Protein AF-A0A4P7CSI9-F1 (afdb_monomer_lite)

Secondary structure (DSSP, 8-state):
-------PPPPPHHHHHHHHHH---HHHHHHHHHHHHHHHHHHHHHHHHHHHGGGTTSSSS-HHHHHHHHHHHHT-GGGTSPPPTTTTTTT-TT--TTTHHHHHHTT----------------

pLDDT: mean 71.27, std 20.23, range [33.0, 93.94]

Radius of gyration: 19.45 Å; chains: 1; bounding box: 66×50×40 Å

Sequence (123 aa):
MGRNHRHSPPLTAAELAEIYDRHPLPVVVRLLWEIHRLRSTILRANQIRLTIGTRVGRANTPAGMWERFEQELDAEPCLTDPLTPRQKGLLHPGEPQGRLKRRARNGDAGVTAYEDDSADDRA

Structure (mmCIF, N/CA/C/O backbone):
data_AF-A0A4P7CSI9-F1
#
_entry.id   AF-A0A4P7CSI9-F1
#
loop_
_atom_site.group_PDB
_atom_site.id
_atom_site.type_symbol
_atom_site.label_atom_id
_atom_site.label_alt_id
_atom_site.label_comp_id
_atom_site.label_asym_id
_atom_site.label_entity_id
_atom_site.label_seq_id
_atom_site.pdbx_PDB_ins_code
_atom_site.Cartn_x
_atom_site.Cartn_y
_atom_site.Cartn_z
_atom_site.occupancy
_atom_site.B_iso_or_equiv
_atom_site.auth_seq_id
_atom_site.auth_comp_id
_atom_site.auth_asym_id
_atom_site.auth_atom_id
_atom_site.pdbx_PDB_model_num
ATOM 1 N N . MET A 1 1 ? 11.943 -28.491 14.303 1.00 33.00 1 MET A N 1
ATOM 2 C CA . MET A 1 1 ? 10.936 -28.347 13.230 1.00 33.00 1 MET A CA 1
ATOM 3 C C . MET A 1 1 ? 10.674 -26.864 13.010 1.00 33.00 1 MET A C 1
ATOM 5 O O . MET A 1 1 ? 10.109 -26.223 13.887 1.00 33.00 1 MET A O 1
ATOM 9 N N . GLY A 1 2 ? 11.198 -26.293 11.922 1.00 35.91 2 GLY A N 1
ATOM 10 C CA . GLY A 1 2 ? 11.077 -24.863 11.629 1.00 35.91 2 GLY A CA 1
ATOM 11 C C . GLY A 1 2 ? 9.658 -24.525 11.184 1.00 35.91 2 GLY A C 1
ATOM 12 O O . GLY A 1 2 ? 9.160 -25.111 10.227 1.00 35.91 2 GLY A O 1
ATOM 13 N N . ARG A 1 3 ? 8.992 -23.613 11.896 1.00 42.25 3 ARG A N 1
ATOM 14 C CA . ARG A 1 3 ? 7.683 -23.090 11.497 1.00 42.25 3 ARG A CA 1
ATOM 15 C C . ARG A 1 3 ? 7.842 -22.369 10.157 1.00 42.25 3 ARG A C 1
ATOM 17 O O . ARG A 1 3 ? 8.453 -21.305 10.095 1.00 42.25 3 ARG A O 1
ATOM 24 N N . ASN A 1 4 ? 7.309 -22.960 9.092 1.00 44.00 4 ASN A N 1
ATOM 25 C CA . ASN A 1 4 ? 7.115 -22.290 7.813 1.00 44.00 4 ASN A CA 1
ATOM 26 C C . ASN A 1 4 ? 6.085 -21.167 8.020 1.00 44.00 4 ASN A C 1
ATOM 28 O O . ASN A 1 4 ? 4.894 -21.386 7.847 1.00 44.00 4 ASN A O 1
ATOM 32 N N . HIS A 1 5 ? 6.530 -19.962 8.385 1.00 47.09 5 HIS A N 1
ATOM 33 C CA . HIS A 1 5 ? 5.716 -18.732 8.393 1.00 47.09 5 HIS A CA 1
ATOM 34 C C . HIS A 1 5 ? 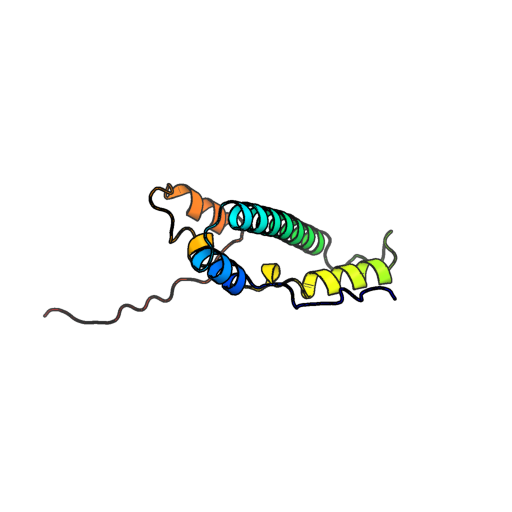5.399 -18.235 6.963 1.00 47.09 5 HIS A C 1
ATOM 36 O O . HIS A 1 5 ? 5.309 -17.037 6.711 1.00 47.09 5 HIS A O 1
ATOM 42 N N . ARG A 1 6 ? 5.272 -19.166 6.013 1.00 50.97 6 ARG A N 1
ATOM 43 C CA . ARG A 1 6 ? 4.845 -18.933 4.637 1.00 50.97 6 ARG A CA 1
ATOM 44 C C . ARG A 1 6 ? 3.363 -19.298 4.550 1.00 50.97 6 ARG A C 1
ATOM 46 O O . ARG A 1 6 ? 3.051 -20.461 4.753 1.00 50.97 6 ARG A O 1
ATOM 53 N N . HIS A 1 7 ? 2.392 -18.456 4.246 1.00 61.91 7 HIS A N 1
ATOM 54 C CA . HIS A 1 7 ? 2.293 -17.017 4.052 1.00 61.91 7 HIS A CA 1
ATOM 55 C C . HIS A 1 7 ? 0.782 -16.770 4.180 1.00 61.91 7 HIS A C 1
ATOM 57 O O . HIS A 1 7 ? 0.038 -17.223 3.311 1.00 61.91 7 HIS A O 1
ATOM 63 N N . SER A 1 8 ? 0.289 -16.126 5.243 1.00 69.12 8 SER A N 1
ATOM 64 C CA . SER A 1 8 ? -1.035 -15.506 5.097 1.00 69.12 8 SER A CA 1
ATOM 65 C C . SER A 1 8 ? -0.908 -14.461 3.988 1.00 69.12 8 SER A C 1
ATOM 67 O O . SER A 1 8 ? 0.140 -13.802 3.935 1.00 69.12 8 SER A O 1
ATOM 69 N N . PRO A 1 9 ? -1.898 -14.327 3.088 1.00 78.38 9 PRO A N 1
ATOM 70 C CA . PRO A 1 9 ? -1.845 -13.283 2.080 1.00 78.38 9 PRO A CA 1
ATOM 71 C C . PRO A 1 9 ? -1.649 -11.925 2.771 1.00 78.38 9 PRO A C 1
ATOM 73 O O . PRO A 1 9 ? -2.128 -11.736 3.899 1.00 78.38 9 PRO A O 1
ATOM 76 N N . PRO A 1 10 ? -0.900 -11.001 2.150 1.00 85.50 10 PRO A N 1
ATOM 77 C CA . PRO A 1 10 ? -0.768 -9.656 2.682 1.00 85.50 10 PRO A CA 1
ATOM 78 C C . PRO A 1 10 ? -2.162 -9.054 2.856 1.00 85.50 10 PRO A C 1
ATOM 80 O O . PRO A 1 10 ? -3.008 -9.159 1.972 1.00 85.50 10 PRO A O 1
ATOM 83 N N . LEU A 1 11 ? -2.400 -8.445 4.017 1.00 90.62 11 LEU A N 1
ATOM 84 C CA . LEU A 1 11 ? -3.683 -7.814 4.299 1.00 90.62 11 LEU A CA 1
ATOM 85 C C . LEU A 1 11 ? -3.904 -6.669 3.317 1.00 90.62 11 LEU A C 1
ATOM 87 O O . LEU A 1 11 ? -2.986 -5.880 3.075 1.00 90.62 11 LEU A O 1
ATOM 91 N N . THR A 1 12 ? -5.122 -6.555 2.812 1.00 91.31 12 THR A N 1
ATOM 92 C CA . THR A 1 12 ? -5.594 -5.453 1.975 1.00 91.31 12 THR A CA 1
ATOM 93 C C . THR A 1 12 ? -5.851 -4.197 2.807 1.00 91.31 12 THR A C 1
ATOM 95 O O . THR A 1 12 ? -5.845 -4.201 4.041 1.00 91.31 12 THR A O 1
ATOM 98 N N . ALA A 1 13 ? -6.032 -3.049 2.162 1.00 88.62 13 ALA A N 1
ATOM 99 C CA . ALA A 1 13 ? -6.411 -1.814 2.840 1.00 88.62 13 ALA A CA 1
ATOM 100 C C . ALA A 1 13 ? -7.778 -1.930 3.544 1.00 88.62 13 ALA A C 1
ATOM 102 O O . ALA A 1 13 ? -7.928 -1.407 4.650 1.00 88.62 13 ALA A O 1
ATOM 103 N N . ALA A 1 14 ? -8.729 -2.654 2.945 1.00 88.56 14 ALA A N 1
ATOM 104 C CA . ALA A 1 14 ? -10.049 -2.904 3.520 1.00 88.56 14 ALA A CA 1
ATOM 105 C C . ALA A 1 14 ? -9.968 -3.759 4.794 1.00 88.56 14 ALA A C 1
ATOM 107 O O . ALA A 1 14 ? -10.515 -3.371 5.823 1.00 88.56 14 ALA A O 1
ATOM 108 N N . GLU A 1 15 ? -9.209 -4.857 4.766 1.00 92.75 15 GLU A N 1
ATOM 109 C CA . GLU A 1 15 ? -9.039 -5.732 5.934 1.00 92.75 15 GLU A CA 1
ATOM 110 C C . GLU A 1 15 ? -8.356 -5.008 7.102 1.00 92.75 15 GLU A C 1
ATOM 112 O O . GLU A 1 15 ? -8.750 -5.168 8.256 1.00 92.75 15 GLU A O 1
ATOM 117 N N . LEU A 1 16 ? -7.362 -4.152 6.831 1.00 91.75 16 LEU A N 1
ATOM 118 C CA . LEU A 1 16 ? -6.743 -3.338 7.883 1.00 91.75 16 LEU A CA 1
ATOM 119 C C . LEU A 1 16 ? -7.718 -2.329 8.504 1.00 91.75 16 LEU A C 1
ATOM 121 O O . LEU A 1 16 ? -7.646 -2.082 9.710 1.00 91.75 16 LEU A O 1
ATOM 125 N N . ALA A 1 17 ? -8.609 -1.736 7.703 1.00 88.62 17 ALA A N 1
ATOM 126 C CA . ALA A 1 17 ? -9.646 -0.843 8.217 1.00 88.62 17 ALA A CA 1
ATOM 127 C C . ALA A 1 17 ? -10.646 -1.609 9.090 1.00 88.62 17 ALA A C 1
ATOM 129 O O . ALA A 1 17 ? -10.946 -1.173 10.197 1.00 88.62 17 ALA A O 1
ATOM 130 N N . GLU A 1 18 ? -11.062 -2.794 8.650 1.00 92.19 18 GLU A N 1
ATOM 131 C CA . GLU A 1 18 ? -11.957 -3.658 9.414 1.00 92.19 18 GLU A CA 1
ATOM 132 C C . GLU A 1 18 ? -11.343 -4.084 10.760 1.00 92.19 18 GLU A C 1
ATOM 134 O O . GLU A 1 18 ? -12.022 -4.079 11.788 1.00 92.19 18 GLU A O 1
ATOM 139 N N . ILE A 1 19 ? -10.043 -4.403 10.789 1.00 92.06 19 ILE A N 1
ATOM 140 C CA . ILE A 1 19 ? -9.316 -4.716 12.030 1.00 92.06 19 ILE A CA 1
ATOM 141 C C . ILE A 1 19 ? -9.346 -3.528 12.996 1.00 92.06 19 ILE A C 1
ATOM 143 O O . ILE A 1 19 ? -9.570 -3.719 14.193 1.00 92.06 19 ILE A O 1
ATOM 147 N N . TYR A 1 20 ? -9.126 -2.310 12.494 1.00 87.56 20 TYR A N 1
ATOM 148 C CA . TYR A 1 20 ? -9.206 -1.102 13.314 1.00 87.56 20 TYR A CA 1
ATOM 149 C C . TYR A 1 20 ? -10.613 -0.899 13.881 1.00 87.56 20 TYR A C 1
ATOM 151 O O . TYR A 1 20 ? -10.753 -0.676 15.084 1.00 87.56 20 TYR A O 1
ATOM 159 N N . ASP A 1 21 ? -11.637 -0.993 13.031 1.00 88.62 21 ASP A N 1
ATOM 160 C CA . ASP A 1 21 ? -13.024 -0.728 13.416 1.00 88.62 21 ASP A CA 1
ATOM 161 C C . ASP A 1 21 ? -13.523 -1.759 14.448 1.00 88.62 21 ASP A C 1
ATOM 163 O O . ASP A 1 21 ? -14.226 -1.399 15.393 1.00 88.62 21 ASP A O 1
ATOM 167 N N . ARG A 1 22 ? -13.094 -3.026 14.339 1.00 92.81 22 ARG A N 1
ATOM 168 C CA . ARG A 1 22 ? -13.398 -4.075 15.330 1.00 92.81 22 ARG A CA 1
ATOM 169 C C . ARG A 1 22 ? -12.591 -3.950 16.623 1.00 92.81 22 ARG A C 1
ATOM 171 O O . ARG A 1 22 ? -13.090 -4.306 17.692 1.00 92.81 22 ARG A O 1
ATOM 178 N N . HIS A 1 23 ? -11.346 -3.480 16.549 1.00 91.69 23 HIS A N 1
ATOM 179 C CA . HIS A 1 23 ? -10.416 -3.477 17.680 1.00 91.69 23 HIS A CA 1
ATOM 180 C C . HIS A 1 23 ? -9.599 -2.176 17.770 1.00 91.69 23 HIS A C 1
ATOM 182 O O . HIS A 1 23 ? -8.386 -2.191 17.534 1.00 91.69 23 HIS A O 1
ATOM 188 N N . PRO A 1 24 ? -10.196 -1.056 18.223 1.00 88.75 24 PRO A N 1
ATOM 189 C CA . PRO A 1 24 ? -9.517 0.239 18.337 1.00 88.75 24 PRO A CA 1
ATOM 190 C C . PRO A 1 24 ? -8.586 0.324 19.566 1.00 88.75 24 PRO A C 1
ATOM 192 O O . PRO A 1 24 ? -8.475 1.355 20.229 1.00 88.75 24 PRO A O 1
ATOM 195 N N . LEU A 1 25 ? -7.911 -0.775 19.914 1.00 93.94 25 LEU A N 1
ATOM 196 C CA . LEU A 1 25 ? -6.999 -0.838 21.052 1.00 93.94 25 LEU A CA 1
ATOM 197 C C . LEU A 1 25 ? -5.691 -0.093 20.734 1.00 93.94 25 LEU A C 1
ATOM 199 O O . LEU A 1 25 ? -5.160 -0.246 19.631 1.00 93.94 25 LEU A O 1
ATOM 203 N N . PRO A 1 26 ? -5.067 0.613 21.698 1.00 91.94 26 PRO A N 1
ATOM 204 C CA . PRO A 1 26 ? -3.829 1.365 21.456 1.00 91.94 26 PRO A CA 1
ATOM 205 C C . PRO A 1 26 ? -2.672 0.536 20.875 1.00 91.94 26 PRO A C 1
ATOM 207 O O . PRO A 1 26 ? -1.806 1.057 20.174 1.00 91.94 26 PRO A O 1
ATOM 210 N N . VAL A 1 27 ? -2.618 -0.764 21.176 1.00 93.62 27 VAL A N 1
ATOM 211 C CA . VAL A 1 27 ? -1.626 -1.680 20.592 1.00 93.62 27 VAL A CA 1
ATOM 212 C C . VAL A 1 27 ? -1.901 -1.960 19.113 1.00 93.62 27 VAL A C 1
ATOM 214 O O . VAL A 1 27 ? -0.973 -1.910 18.311 1.00 93.62 27 VAL A O 1
ATOM 217 N N . VAL A 1 28 ? -3.166 -2.168 18.737 1.00 91.94 28 VAL A N 1
ATOM 218 C CA . VAL A 1 28 ? -3.580 -2.402 17.347 1.00 91.94 28 VAL A CA 1
ATOM 219 C C . VAL A 1 28 ? -3.309 -1.157 16.513 1.00 91.94 28 VAL A C 1
ATOM 221 O O . VAL A 1 28 ? -2.707 -1.257 15.452 1.00 91.94 28 VAL A O 1
ATOM 224 N N . VAL A 1 29 ? -3.638 0.029 17.031 1.00 88.19 29 VAL A N 1
ATOM 225 C CA . VAL A 1 29 ? -3.355 1.301 16.347 1.00 88.19 29 VAL A CA 1
ATOM 226 C C . VAL A 1 29 ? -1.861 1.472 16.057 1.00 88.19 29 VAL A C 1
ATOM 228 O O . VAL A 1 29 ? -1.493 1.844 14.944 1.00 88.19 29 VAL A O 1
ATOM 231 N N . ARG A 1 30 ? -0.985 1.156 17.022 1.00 89.56 30 ARG A N 1
ATOM 232 C CA . ARG A 1 30 ? 0.474 1.209 16.821 1.00 89.56 30 ARG A CA 1
ATOM 233 C C . ARG A 1 30 ? 0.953 0.221 15.756 1.00 89.56 30 ARG A C 1
ATOM 235 O O . ARG A 1 30 ? 1.776 0.587 14.925 1.00 89.56 30 ARG A O 1
ATOM 242 N N . LEU A 1 31 ? 0.419 -1.000 15.747 1.00 93.62 31 LEU A N 1
ATOM 243 C CA . LEU A 1 31 ? 0.759 -2.002 14.731 1.00 93.62 31 LEU A CA 1
ATOM 244 C C . LEU A 1 31 ? 0.286 -1.585 13.334 1.00 93.62 31 LEU A C 1
ATOM 246 O O . LEU A 1 31 ? 1.060 -1.644 12.382 1.00 93.62 31 LEU A O 1
ATOM 250 N N . LEU A 1 32 ? -0.952 -1.105 13.209 1.00 90.44 32 LEU A N 1
ATOM 251 C CA . LEU A 1 32 ? -1.493 -0.599 11.946 1.00 90.44 32 LEU A CA 1
ATOM 252 C C . LEU A 1 32 ? -0.699 0.606 11.426 1.00 90.44 32 LEU A C 1
ATOM 254 O O . LEU A 1 32 ? -0.527 0.757 10.216 1.00 90.44 32 LEU A O 1
ATOM 258 N N . TRP A 1 33 ? -0.165 1.434 12.326 1.00 89.31 33 TRP A N 1
ATOM 259 C CA . TRP A 1 33 ? 0.732 2.523 11.956 1.00 89.31 33 TRP A CA 1
ATOM 260 C C . TRP A 1 33 ? 2.062 2.023 11.377 1.00 89.31 33 TRP A C 1
ATOM 262 O O . TRP A 1 33 ? 2.481 2.510 10.326 1.00 89.31 33 TRP A O 1
ATOM 272 N N . GLU A 1 34 ? 2.704 1.028 11.996 1.00 92.38 34 GLU A N 1
ATOM 273 C CA . GLU A 1 34 ? 3.919 0.420 11.429 1.00 92.38 34 GLU A CA 1
ATOM 274 C C . GLU A 1 34 ? 3.639 -0.232 10.069 1.00 92.38 34 GLU A C 1
ATOM 276 O O . GLU A 1 34 ? 4.414 -0.053 9.131 1.00 92.38 34 GLU A O 1
ATOM 281 N N . ILE A 1 35 ? 2.494 -0.903 9.906 1.00 91.44 35 ILE A N 1
ATOM 282 C CA . ILE A 1 35 ? 2.080 -1.466 8.611 1.00 91.44 35 ILE A CA 1
ATOM 283 C C . ILE A 1 35 ? 1.937 -0.355 7.562 1.00 91.44 35 ILE A C 1
ATOM 285 O O . ILE A 1 35 ? 2.450 -0.474 6.448 1.00 91.44 35 ILE A O 1
ATOM 289 N N . HIS A 1 36 ? 1.305 0.766 7.912 1.00 87.06 36 HIS A N 1
ATOM 290 C CA . HIS A 1 36 ? 1.199 1.924 7.025 1.00 87.06 36 HIS A CA 1
ATOM 291 C C . HIS A 1 36 ? 2.573 2.524 6.666 1.00 87.06 36 HIS A C 1
ATOM 293 O O . HIS A 1 36 ? 2.818 2.901 5.513 1.00 87.06 36 HIS A O 1
ATOM 299 N N . ARG A 1 37 ? 3.496 2.599 7.631 1.00 88.81 37 ARG A N 1
ATOM 300 C CA . ARG A 1 37 ? 4.878 3.040 7.400 1.00 88.81 37 ARG A CA 1
ATOM 301 C C . ARG A 1 37 ? 5.604 2.106 6.425 1.00 88.81 37 ARG A C 1
ATOM 303 O O . ARG A 1 37 ? 6.248 2.600 5.503 1.00 88.81 37 ARG A O 1
ATOM 310 N N . LEU A 1 38 ? 5.476 0.788 6.582 1.00 91.69 38 LEU A N 1
ATOM 311 C CA . LEU A 1 38 ? 6.080 -0.194 5.673 1.00 91.69 38 LEU A CA 1
ATOM 312 C C . LEU A 1 38 ? 5.504 -0.095 4.255 1.00 91.69 38 LEU A C 1
ATOM 314 O O . LEU A 1 38 ? 6.270 -0.025 3.295 1.00 91.69 38 LEU A O 1
ATOM 318 N N . ARG A 1 39 ? 4.179 0.039 4.114 1.00 90.69 39 ARG A N 1
ATOM 319 C CA . ARG A 1 39 ? 3.527 0.282 2.812 1.00 90.69 39 ARG A CA 1
ATOM 320 C C . ARG A 1 39 ? 4.038 1.548 2.123 1.00 90.69 39 ARG A C 1
ATOM 322 O O . ARG A 1 39 ? 4.243 1.553 0.915 1.00 90.69 39 ARG A O 1
ATOM 329 N N . SER A 1 40 ? 4.319 2.606 2.885 1.00 87.69 40 SER A N 1
ATOM 330 C CA . SER A 1 40 ? 4.923 3.833 2.339 1.00 87.69 40 SER A CA 1
ATOM 331 C C . SER A 1 40 ? 6.329 3.592 1.766 1.00 87.69 40 SER A C 1
ATOM 333 O O . SER A 1 40 ? 6.703 4.201 0.762 1.00 87.69 40 SER A O 1
ATOM 335 N N . THR A 1 41 ? 7.109 2.696 2.378 1.00 91.12 41 THR A N 1
ATOM 336 C CA . THR A 1 41 ? 8.420 2.274 1.859 1.00 91.12 41 THR A CA 1
ATOM 337 C C . THR A 1 41 ? 8.274 1.476 0.563 1.00 91.12 41 THR A C 1
ATOM 339 O O . THR A 1 41 ? 8.994 1.750 -0.395 1.00 91.12 41 THR A O 1
ATOM 342 N N . ILE A 1 42 ? 7.310 0.553 0.498 1.00 92.81 42 ILE A N 1
ATOM 343 C CA . ILE A 1 42 ? 7.012 -0.256 -0.698 1.00 92.81 42 ILE A CA 1
ATOM 344 C C . ILE A 1 42 ? 6.573 0.633 -1.868 1.00 92.81 42 ILE A C 1
ATOM 346 O O . ILE A 1 42 ? 7.117 0.528 -2.965 1.00 92.81 42 ILE A O 1
ATOM 350 N N . LEU A 1 43 ? 5.666 1.586 -1.630 1.00 89.88 43 LEU A N 1
ATOM 351 C CA . LEU A 1 43 ? 5.246 2.564 -2.642 1.00 89.88 43 LEU A CA 1
ATOM 352 C C . LEU A 1 43 ? 6.435 3.348 -3.211 1.00 89.88 43 LEU A C 1
ATOM 354 O O . LEU A 1 43 ? 6.531 3.553 -4.421 1.00 89.88 43 LEU A O 1
ATOM 358 N N . ARG A 1 44 ? 7.380 3.750 -2.355 1.00 89.75 44 ARG A N 1
ATOM 359 C CA . ARG A 1 44 ? 8.605 4.429 -2.792 1.00 89.75 44 ARG A CA 1
ATOM 360 C C . ARG A 1 44 ? 9.528 3.506 -3.589 1.00 89.75 44 ARG A C 1
ATOM 362 O O . ARG A 1 44 ? 10.116 3.947 -4.570 1.00 89.75 44 ARG A O 1
ATOM 369 N N . ALA A 1 45 ? 9.640 2.239 -3.201 1.00 91.31 45 ALA A N 1
ATOM 370 C CA . ALA A 1 45 ? 10.387 1.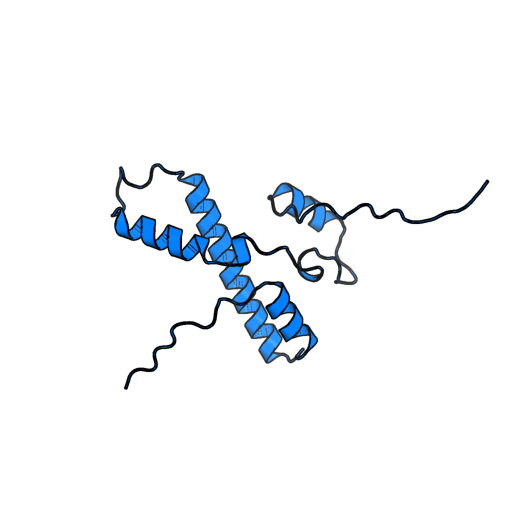243 -3.963 1.00 91.31 45 ALA A CA 1
ATOM 371 C C . ALA A 1 45 ? 9.789 1.055 -5.370 1.00 91.31 45 ALA A C 1
ATOM 373 O O . ALA A 1 45 ? 10.529 1.047 -6.354 1.00 91.31 45 ALA A O 1
ATOM 374 N N . ASN A 1 46 ? 8.457 1.030 -5.489 1.00 91.56 46 ASN A N 1
ATOM 375 C CA . ASN A 1 46 ? 7.775 0.998 -6.781 1.00 91.56 46 ASN A CA 1
ATOM 376 C C . ASN A 1 46 ? 8.033 2.271 -7.613 1.00 91.56 46 ASN A C 1
ATOM 378 O O . ASN A 1 46 ? 8.297 2.185 -8.808 1.00 91.56 46 ASN A O 1
ATOM 382 N N . GLN A 1 47 ? 8.043 3.458 -6.997 1.00 88.75 47 GLN A N 1
ATOM 383 C CA . GLN A 1 47 ? 8.423 4.697 -7.695 1.00 88.75 47 GLN A CA 1
ATOM 384 C C . GLN A 1 47 ? 9.855 4.635 -8.245 1.00 88.75 47 GLN A C 1
ATOM 386 O O . GLN A 1 47 ? 10.098 5.051 -9.379 1.00 88.75 47 GLN A O 1
ATOM 391 N N . ILE A 1 48 ? 10.799 4.091 -7.469 1.00 87.62 48 ILE A N 1
ATOM 392 C CA . ILE A 1 48 ? 12.185 3.884 -7.911 1.00 87.62 48 ILE A CA 1
ATOM 393 C C . ILE A 1 48 ? 12.218 2.921 -9.103 1.00 87.62 48 ILE A C 1
ATOM 395 O O . ILE A 1 48 ? 12.822 3.256 -10.120 1.00 87.62 48 ILE A O 1
ATOM 399 N N . ARG A 1 49 ? 11.513 1.783 -9.024 1.00 86.81 49 ARG A N 1
ATOM 400 C CA . ARG A 1 49 ? 11.361 0.830 -10.138 1.00 86.81 49 ARG A CA 1
ATOM 401 C C . ARG A 1 49 ? 10.888 1.527 -11.416 1.00 86.81 49 ARG A C 1
ATOM 403 O O . ARG A 1 49 ? 11.531 1.406 -12.454 1.00 86.81 49 ARG A O 1
ATOM 410 N N . LEU A 1 50 ? 9.811 2.308 -11.329 1.00 86.12 50 LEU A N 1
ATOM 411 C CA . LEU A 1 50 ? 9.252 3.039 -12.472 1.00 86.12 50 LEU A CA 1
ATOM 412 C C . LEU A 1 50 ? 10.215 4.102 -13.026 1.00 86.12 50 LEU A C 1
ATOM 414 O O . LEU A 1 50 ? 10.261 4.313 -14.235 1.00 86.12 50 LEU A O 1
ATOM 418 N N . THR A 1 51 ? 11.005 4.744 -12.161 1.00 83.56 51 THR A N 1
ATOM 419 C CA . THR A 1 51 ? 11.984 5.775 -12.554 1.00 83.56 51 THR A CA 1
ATOM 420 C C . THR A 1 51 ? 13.175 5.180 -13.301 1.00 83.56 51 THR A C 1
ATOM 422 O O . THR A 1 51 ? 13.666 5.774 -14.259 1.00 83.56 51 THR A O 1
ATOM 425 N N . ILE A 1 52 ? 13.650 4.009 -12.876 1.00 79.25 52 ILE A N 1
ATOM 426 C CA . ILE A 1 52 ? 14.756 3.313 -13.543 1.00 79.25 52 ILE A CA 1
ATOM 427 C C . ILE A 1 52 ? 14.282 2.707 -14.885 1.00 79.25 52 ILE A C 1
ATOM 429 O O . ILE A 1 52 ? 15.066 2.584 -15.833 1.00 79.25 52 ILE A O 1
ATOM 433 N N . GLY A 1 53 ? 12.985 2.402 -14.998 1.00 68.44 53 GLY A N 1
ATOM 434 C CA . GLY A 1 53 ? 12.366 1.809 -16.182 1.00 68.44 53 GLY A CA 1
ATOM 435 C C . GLY A 1 53 ? 12.786 0.351 -16.400 1.00 68.44 53 GLY 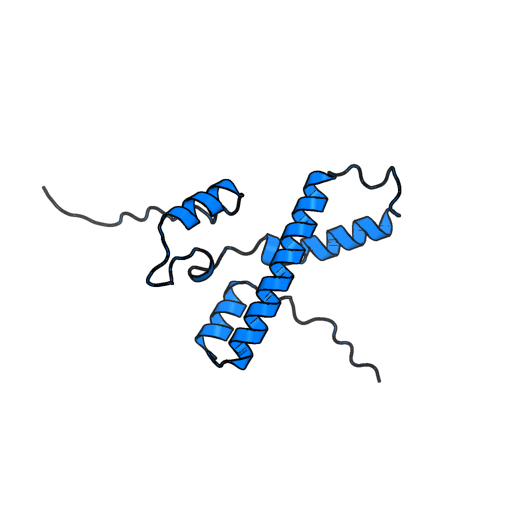A C 1
ATOM 436 O O . GLY A 1 53 ? 13.490 -0.248 -15.593 1.00 68.44 53 GLY A O 1
ATOM 437 N N . THR A 1 54 ? 12.406 -0.230 -17.540 1.00 61.75 54 THR A N 1
ATOM 438 C CA . THR A 1 54 ? 12.674 -1.644 -17.890 1.00 61.75 54 THR A CA 1
ATOM 439 C C . THR A 1 54 ? 14.122 -1.928 -18.320 1.00 61.75 54 THR A C 1
ATOM 441 O O . THR A 1 54 ? 14.420 -2.984 -18.872 1.00 61.75 54 THR A O 1
ATOM 444 N N . ARG A 1 55 ? 15.052 -0.981 -18.125 1.00 58.09 55 ARG A N 1
ATOM 445 C CA . ARG A 1 55 ? 16.452 -1.106 -18.578 1.00 58.09 55 ARG A CA 1
ATOM 446 C C . ARG A 1 55 ? 17.362 -1.834 -17.584 1.00 58.09 55 ARG A C 1
ATOM 448 O O . ARG A 1 55 ? 18.543 -2.037 -17.888 1.00 58.09 55 ARG A O 1
ATOM 455 N N . VAL A 1 56 ? 16.851 -2.221 -16.417 1.00 56.69 56 VAL A N 1
ATOM 456 C CA . VAL A 1 56 ? 17.622 -3.000 -15.441 1.00 56.69 56 VAL A CA 1
ATOM 457 C C . VAL A 1 56 ? 17.767 -4.424 -15.965 1.00 56.69 56 VAL A C 1
ATOM 459 O O . VAL A 1 56 ? 16.794 -5.070 -16.327 1.00 56.69 56 VAL A O 1
ATOM 462 N N . GLY A 1 57 ? 19.016 -4.860 -16.110 1.00 50.78 57 GLY A N 1
ATOM 463 C CA . GLY A 1 57 ? 19.403 -6.046 -16.879 1.00 50.78 57 GLY A CA 1
ATOM 464 C C . GLY A 1 57 ? 20.594 -5.799 -17.814 1.00 50.78 57 GLY A C 1
ATOM 465 O O . GLY A 1 57 ? 21.200 -6.753 -18.290 1.00 50.78 57 GLY A O 1
ATOM 466 N N . ARG A 1 58 ? 20.985 -4.531 -18.051 1.00 53.47 58 ARG A N 1
ATOM 467 C CA . ARG A 1 58 ? 22.188 -4.185 -18.846 1.00 53.47 58 ARG A CA 1
ATOM 468 C C . ARG A 1 58 ? 23.336 -3.528 -18.079 1.00 53.47 58 ARG A C 1
ATOM 470 O O . ARG A 1 58 ? 24.449 -3.521 -18.589 1.00 53.47 58 ARG A O 1
ATOM 477 N N . ALA A 1 59 ? 23.112 -3.008 -16.875 1.00 56.00 59 ALA A N 1
ATOM 478 C CA . ALA A 1 59 ? 24.183 -2.441 -16.059 1.00 56.00 59 ALA A CA 1
ATOM 479 C C . ALA A 1 59 ? 23.938 -2.732 -14.568 1.00 56.00 59 ALA A C 1
ATOM 481 O O . ALA A 1 59 ? 23.004 -2.209 -13.973 1.00 56.00 59 ALA A O 1
ATOM 482 N N . ASN A 1 60 ? 24.806 -3.555 -13.973 1.00 60.09 60 ASN A N 1
ATOM 483 C CA . ASN A 1 60 ? 25.109 -3.633 -12.533 1.00 60.09 60 ASN A CA 1
ATOM 484 C C . ASN A 1 60 ? 24.134 -4.320 -11.548 1.00 60.09 60 ASN A C 1
ATOM 486 O O . ASN A 1 60 ? 24.464 -4.380 -10.365 1.00 60.09 60 ASN A O 1
ATOM 490 N N . THR A 1 61 ? 23.012 -4.913 -11.966 1.00 66.44 61 THR A N 1
ATOM 491 C CA . THR A 1 61 ? 22.195 -5.783 -11.084 1.00 66.44 61 THR A CA 1
ATOM 492 C C . THR A 1 61 ? 22.020 -7.162 -11.720 1.00 66.44 61 THR A C 1
ATOM 494 O O . THR A 1 61 ? 21.614 -7.223 -12.882 1.00 66.44 61 THR A O 1
ATOM 497 N N . PRO A 1 62 ? 22.321 -8.272 -11.012 1.00 75.38 62 PRO A N 1
ATOM 498 C CA . PRO A 1 62 ? 22.039 -9.611 -11.522 1.00 75.38 62 PRO A CA 1
ATOM 499 C C . PRO A 1 62 ? 20.553 -9.734 -11.877 1.00 75.38 62 PRO A C 1
ATOM 501 O O . PRO A 1 62 ? 19.708 -9.484 -11.018 1.00 75.38 62 PRO A O 1
ATOM 504 N N . ALA A 1 63 ? 20.239 -10.120 -13.119 1.00 72.56 63 ALA A N 1
ATOM 505 C CA . ALA A 1 63 ? 18.870 -10.132 -13.648 1.00 72.56 63 ALA A CA 1
ATOM 506 C C . ALA A 1 63 ? 17.874 -10.845 -12.713 1.00 72.56 63 ALA A C 1
ATOM 508 O O . ALA A 1 63 ? 16.851 -10.274 -12.357 1.00 72.56 63 ALA A O 1
ATOM 509 N N . GLY A 1 64 ? 18.243 -12.016 -12.181 1.00 79.94 64 GLY A N 1
ATOM 510 C CA . GLY A 1 64 ? 17.375 -12.774 -11.273 1.00 79.94 64 GLY A CA 1
ATOM 511 C C . GLY A 1 64 ? 17.092 -12.105 -9.918 1.00 79.94 64 GLY A C 1
ATOM 512 O O . GLY A 1 64 ? 16.069 -12.389 -9.303 1.00 79.94 64 GLY A O 1
ATOM 513 N N . MET A 1 65 ? 17.960 -11.208 -9.432 1.00 82.88 65 MET A N 1
ATOM 514 C CA . MET A 1 65 ? 17.675 -10.432 -8.213 1.00 82.88 65 MET A CA 1
ATOM 515 C C . MET A 1 65 ? 16.640 -9.341 -8.494 1.00 82.88 65 MET A C 1
ATOM 517 O O . MET A 1 65 ? 15.760 -9.105 -7.671 1.00 82.88 65 MET A O 1
ATOM 521 N N . TRP A 1 66 ? 16.746 -8.699 -9.658 1.00 84.50 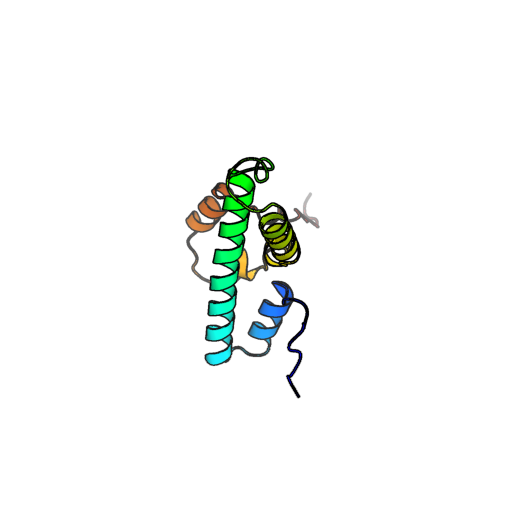66 TRP A N 1
ATOM 522 C CA . TRP A 1 66 ? 15.802 -7.674 -10.083 1.00 84.50 66 TRP A CA 1
ATOM 523 C C . TRP A 1 66 ? 14.422 -8.265 -10.380 1.00 84.50 66 TRP A C 1
ATOM 525 O O . TRP A 1 66 ? 13.437 -7.795 -9.826 1.00 84.50 66 TRP A O 1
ATOM 535 N N . GLU A 1 67 ? 14.361 -9.356 -11.148 1.00 85.00 67 GLU A N 1
ATOM 536 C CA . GLU A 1 67 ? 13.110 -10.065 -11.456 1.00 85.00 67 GLU A CA 1
ATOM 537 C C . GLU A 1 67 ? 12.368 -10.492 -10.186 1.00 85.00 67 GLU A C 1
ATOM 539 O O . GLU A 1 67 ? 11.154 -10.336 -10.079 1.00 85.00 67 GLU A O 1
ATOM 544 N N . ARG A 1 68 ? 13.099 -10.996 -9.185 1.00 88.44 68 ARG A N 1
ATOM 545 C CA . ARG A 1 68 ? 12.497 -11.384 -7.908 1.00 88.44 68 ARG A CA 1
ATOM 546 C C . ARG A 1 68 ? 11.944 -10.186 -7.141 1.00 88.44 68 ARG A C 1
ATOM 548 O O . ARG A 1 68 ? 10.861 -10.281 -6.576 1.00 88.44 68 ARG A O 1
ATOM 555 N N . PHE A 1 69 ? 12.670 -9.073 -7.124 1.00 88.19 69 PHE A N 1
ATOM 556 C CA . PHE A 1 69 ? 12.187 -7.834 -6.522 1.00 88.19 69 PHE A CA 1
ATOM 557 C C . PHE A 1 69 ? 10.923 -7.316 -7.226 1.00 88.19 69 PHE A C 1
ATOM 559 O O . PHE A 1 69 ? 9.989 -6.888 -6.553 1.00 88.19 69 PHE A O 1
ATOM 566 N N . GLU A 1 70 ? 10.858 -7.392 -8.558 1.00 88.62 70 GLU A N 1
ATOM 567 C CA . GLU A 1 70 ? 9.659 -7.024 -9.318 1.00 88.62 70 GLU A CA 1
ATOM 568 C C . GLU A 1 70 ? 8.470 -7.920 -8.967 1.00 88.62 70 GLU A C 1
ATOM 570 O O . GLU A 1 70 ? 7.398 -7.400 -8.669 1.00 88.62 70 GLU A O 1
ATOM 575 N N . GLN A 1 71 ? 8.679 -9.238 -8.906 1.00 89.69 71 GLN A N 1
ATOM 576 C CA . GLN A 1 71 ? 7.647 -10.202 -8.509 1.00 89.69 71 GLN A CA 1
ATOM 577 C C . GLN A 1 71 ? 7.145 -9.967 -7.079 1.00 89.69 71 GLN A C 1
ATOM 579 O O . GLN A 1 71 ? 5.943 -10.033 -6.832 1.00 89.69 71 GLN A O 1
ATOM 584 N N . GLU A 1 72 ? 8.053 -9.698 -6.136 1.00 90.75 72 GLU A N 1
ATOM 585 C CA . GLU A 1 72 ? 7.694 -9.401 -4.747 1.00 90.75 72 GLU A CA 1
ATOM 586 C C . GLU A 1 72 ? 6.906 -8.087 -4.654 1.00 90.75 72 GLU A C 1
ATOM 588 O O . GLU A 1 72 ? 5.897 -8.047 -3.959 1.00 90.75 72 GLU A O 1
ATOM 593 N N . LEU A 1 73 ? 7.292 -7.046 -5.402 1.00 91.38 73 LEU A N 1
ATOM 594 C CA . LEU A 1 73 ? 6.530 -5.797 -5.465 1.00 91.38 73 LEU A CA 1
ATOM 595 C C . LEU A 1 73 ? 5.145 -5.976 -6.091 1.00 91.38 73 LEU A C 1
ATOM 597 O O . LEU A 1 73 ? 4.180 -5.437 -5.561 1.00 91.38 73 LEU A O 1
ATOM 601 N N . ASP A 1 74 ? 5.024 -6.706 -7.197 1.00 90.50 74 ASP A N 1
ATOM 602 C CA . ASP A 1 74 ? 3.741 -6.883 -7.889 1.00 90.50 74 ASP A CA 1
ATOM 603 C C . ASP A 1 74 ? 2.720 -7.670 -7.055 1.00 90.50 74 ASP A C 1
ATOM 605 O O . ASP A 1 74 ? 1.514 -7.541 -7.265 1.00 90.50 74 ASP A O 1
ATOM 609 N N . ALA A 1 75 ? 3.189 -8.444 -6.073 1.00 90.62 75 ALA A N 1
ATOM 610 C CA . ALA A 1 75 ? 2.341 -9.140 -5.116 1.00 90.62 75 ALA A CA 1
ATOM 611 C C . ALA A 1 75 ? 1.824 -8.245 -3.970 1.00 90.62 75 ALA A C 1
ATOM 613 O O . ALA A 1 75 ? 0.977 -8.696 -3.197 1.00 90.62 75 ALA A O 1
ATOM 614 N N . GLU A 1 76 ? 2.309 -7.005 -3.826 1.00 91.62 76 GLU A N 1
ATOM 615 C CA . GLU A 1 76 ? 1.948 -6.125 -2.710 1.00 91.62 76 GLU A CA 1
ATOM 616 C C . GLU A 1 76 ? 0.592 -5.424 -2.934 1.00 91.62 76 GLU A C 1
ATOM 618 O O . GLU A 1 76 ? 0.473 -4.565 -3.818 1.00 91.62 76 GLU A O 1
ATOM 623 N N . PRO A 1 77 ? -0.430 -5.676 -2.085 1.00 91.06 77 PRO A N 1
ATOM 624 C CA . PRO A 1 77 ? -1.765 -5.101 -2.252 1.00 91.06 77 PRO A CA 1
ATOM 625 C C . PRO A 1 77 ? -1.760 -3.582 -2.203 1.00 91.06 77 PRO A C 1
ATOM 627 O O . PRO A 1 77 ? -2.549 -2.937 -2.873 1.00 91.06 77 PRO A O 1
ATOM 630 N N . CYS A 1 78 ? -0.833 -2.958 -1.471 1.00 88.56 78 CYS A N 1
ATOM 631 C CA . CYS A 1 78 ? -0.796 -1.500 -1.378 1.00 88.56 78 CYS A CA 1
ATOM 632 C C . CYS A 1 78 ? -0.478 -0.791 -2.706 1.00 88.56 78 CYS A C 1
ATOM 634 O O . CYS A 1 78 ? -0.573 0.434 -2.751 1.00 88.56 78 CYS A O 1
ATOM 636 N N . LEU A 1 79 ? -0.065 -1.521 -3.750 1.00 90.44 79 LEU A N 1
ATOM 637 C CA . LEU A 1 79 ? 0.137 -0.971 -5.091 1.00 90.44 79 LEU A CA 1
ATOM 638 C C . LEU A 1 79 ? -1.142 -0.963 -5.942 1.00 90.44 79 LEU A C 1
ATOM 640 O O . LEU A 1 79 ? -1.210 -0.199 -6.902 1.00 90.44 79 LEU A O 1
ATOM 644 N N . THR A 1 80 ? -2.128 -1.801 -5.616 1.00 90.56 80 THR A N 1
ATOM 645 C CA . THR A 1 80 ? -3.340 -2.014 -6.430 1.00 90.56 80 THR A CA 1
ATOM 646 C C . THR A 1 80 ? -4.639 -1.770 -5.663 1.00 90.56 80 THR A C 1
ATOM 648 O O . THR A 1 80 ? -5.655 -1.438 -6.273 1.00 90.56 80 THR A O 1
ATOM 651 N N . ASP A 1 81 ? -4.606 -1.879 -4.336 1.00 86.94 81 ASP A N 1
ATOM 652 C CA . ASP A 1 81 ? -5.752 -1.681 -3.464 1.00 86.94 81 ASP A CA 1
ATOM 653 C C . ASP A 1 81 ? -6.311 -0.263 -3.598 1.00 86.94 81 ASP A C 1
ATOM 655 O O . ASP A 1 81 ? -5.565 0.725 -3.532 1.00 86.94 81 ASP A O 1
ATOM 659 N N . PRO A 1 82 ? -7.643 -0.122 -3.675 1.00 82.75 82 PRO A N 1
ATOM 660 C CA . PRO A 1 82 ? -8.257 1.181 -3.553 1.00 82.75 82 PRO A CA 1
ATOM 661 C C . PRO A 1 82 ? -8.009 1.738 -2.148 1.00 82.75 82 PRO A C 1
ATOM 663 O O . PRO A 1 82 ? -8.134 1.044 -1.136 1.00 82.75 82 PRO A O 1
ATOM 666 N N . LEU A 1 83 ? -7.723 3.038 -2.075 1.00 77.94 83 LEU A N 1
ATOM 667 C CA . LEU A 1 83 ? -7.659 3.740 -0.796 1.00 77.94 83 LEU A CA 1
ATOM 668 C C . LEU A 1 83 ? -8.988 3.594 -0.044 1.00 77.94 83 LEU A C 1
ATOM 670 O O . LEU A 1 83 ? -10.062 3.844 -0.602 1.00 77.94 83 LEU A O 1
ATOM 674 N N . THR A 1 84 ? -8.920 3.278 1.247 1.00 80.19 84 THR A N 1
ATOM 675 C CA . THR A 1 84 ? -10.108 3.276 2.111 1.00 80.19 84 THR A CA 1
ATOM 676 C C . THR A 1 84 ? -10.641 4.698 2.312 1.00 80.19 84 THR A C 1
ATOM 678 O O . THR A 1 84 ? -9.878 5.663 2.187 1.00 80.19 84 THR A O 1
ATOM 681 N N . PRO A 1 85 ? -11.920 4.884 2.696 1.00 77.19 85 PRO A N 1
ATOM 682 C CA . PRO A 1 85 ? -12.458 6.212 3.006 1.00 77.19 85 PRO A CA 1
ATOM 683 C C . PRO A 1 85 ? -11.609 6.982 4.031 1.00 77.19 85 PRO A C 1
ATOM 685 O O . PRO A 1 85 ? -11.359 8.177 3.869 1.00 77.19 85 PRO A O 1
ATOM 688 N N . ARG A 1 86 ? -11.066 6.284 5.040 1.00 70.56 86 ARG A N 1
ATOM 689 C CA . ARG A 1 86 ? -10.168 6.869 6.048 1.00 70.56 86 ARG A CA 1
ATOM 690 C C . ARG A 1 86 ? -8.869 7.376 5.423 1.00 70.56 86 ARG A C 1
ATOM 692 O O . ARG A 1 86 ? -8.439 8.489 5.713 1.00 70.56 86 ARG A O 1
ATOM 699 N N . GLN A 1 87 ? -8.274 6.597 4.520 1.00 71.88 87 GLN A N 1
ATOM 700 C CA . GLN A 1 87 ? -7.071 6.999 3.788 1.00 71.88 87 GLN A CA 1
ATOM 701 C C . GLN A 1 87 ? -7.343 8.147 2.812 1.00 71.88 87 GLN A C 1
ATOM 703 O O . GLN A 1 87 ? -6.512 9.046 2.705 1.00 71.88 87 GLN A O 1
ATOM 708 N N . LYS A 1 88 ? -8.524 8.185 2.183 1.00 70.25 88 LYS A N 1
ATOM 709 C CA . LYS A 1 88 ? -8.987 9.297 1.335 1.00 70.25 88 LYS A CA 1
ATOM 710 C C . LYS A 1 88 ? -9.263 10.593 2.115 1.00 70.25 88 LYS A C 1
ATOM 712 O O . LYS A 1 88 ? -9.575 11.600 1.495 1.00 70.25 88 LYS A O 1
ATOM 717 N N . GLY A 1 89 ? -9.125 10.597 3.446 1.00 61.59 89 GLY A N 1
ATOM 718 C CA . GLY A 1 89 ? -9.406 11.769 4.285 1.00 61.59 89 GLY A CA 1
ATOM 719 C C . GLY A 1 89 ? -10.902 12.017 4.502 1.00 61.59 89 GLY A C 1
ATOM 720 O O . GLY A 1 89 ? -11.280 13.062 5.016 1.00 61.59 89 GLY A O 1
ATOM 721 N N . LEU A 1 90 ? -11.763 11.056 4.148 1.00 53.19 90 LEU A N 1
ATOM 722 C CA . LEU A 1 90 ? -13.223 11.177 4.248 1.00 53.19 90 LEU A CA 1
ATOM 723 C C . LEU A 1 90 ? -13.763 10.879 5.661 1.00 53.19 90 LEU A C 1
ATOM 725 O O . LEU A 1 90 ? -14.969 10.920 5.863 1.00 53.19 90 LEU A O 1
ATOM 729 N N . LEU A 1 91 ? -12.899 10.567 6.640 1.00 46.97 91 LEU A N 1
ATOM 730 C CA . LEU A 1 91 ? -13.312 10.144 7.991 1.00 46.97 91 LEU A CA 1
ATOM 731 C C . LEU A 1 91 ? -12.607 10.872 9.153 1.00 46.97 91 LEU A C 1
ATOM 733 O O . LEU A 1 91 ? -12.681 10.407 10.290 1.00 46.97 91 LEU A O 1
ATOM 737 N N . HIS A 1 92 ? -11.933 12.003 8.920 1.00 43.12 92 HIS A N 1
ATOM 738 C CA . HIS A 1 92 ? -11.351 12.795 10.012 1.00 43.12 92 HIS A CA 1
ATOM 739 C C . HIS A 1 92 ? -12.065 14.149 10.159 1.00 43.12 92 HIS A C 1
ATOM 741 O O . HIS A 1 92 ? -11.935 14.998 9.275 1.00 43.12 92 HIS A O 1
ATOM 747 N N . PRO A 1 93 ? -12.782 14.397 11.274 1.00 42.28 93 PRO A N 1
ATOM 748 C CA . PRO A 1 93 ? -13.246 15.739 11.602 1.00 42.28 93 PRO A CA 1
ATOM 749 C C . PRO A 1 93 ? -12.023 16.656 11.775 1.00 42.28 93 PRO A C 1
ATOM 751 O O . PRO A 1 93 ? -11.187 16.407 12.642 1.00 42.28 93 PRO A O 1
ATOM 754 N N . GLY A 1 94 ? -11.903 17.696 10.941 1.00 51.72 94 GLY A N 1
ATOM 755 C CA . GLY A 1 94 ? -10.884 18.747 11.087 1.00 51.72 94 GLY A CA 1
ATOM 756 C C . GLY A 1 94 ? -9.687 18.722 10.123 1.00 51.72 94 GLY A C 1
ATOM 757 O O . GLY A 1 94 ? -8.731 19.459 10.362 1.00 51.72 94 GLY A O 1
ATOM 758 N N . GLU A 1 95 ? -9.686 17.934 9.038 1.00 50.00 95 GLU A N 1
ATOM 759 C CA . GLU A 1 95 ? -8.616 18.062 8.030 1.00 50.00 95 GLU A CA 1
ATOM 760 C C . GLU A 1 95 ? -8.772 19.333 7.161 1.00 50.00 95 GLU A C 1
ATOM 762 O O . GLU A 1 95 ? -9.845 19.583 6.612 1.00 50.00 95 GLU A O 1
ATOM 767 N N . PRO A 1 96 ? -7.703 20.135 6.967 1.00 51.78 96 PRO A N 1
ATOM 768 C CA . PRO A 1 96 ? -7.757 21.318 6.111 1.00 51.78 96 PRO A CA 1
ATOM 769 C C . PRO A 1 96 ? -7.813 20.935 4.620 1.00 51.78 96 PRO A C 1
ATOM 771 O O . PRO A 1 96 ? -6.969 20.169 4.138 1.00 51.78 96 PRO A O 1
ATOM 774 N N . GLN A 1 97 ? -8.736 21.542 3.854 1.00 52.41 97 GLN A N 1
ATOM 775 C CA . GLN A 1 97 ? -8.984 21.266 2.420 1.00 52.41 97 GLN A CA 1
ATOM 776 C C . GLN A 1 97 ? -7.721 21.261 1.524 1.00 52.41 97 GLN A C 1
ATOM 778 O O . GLN A 1 97 ? -7.703 20.645 0.456 1.00 52.41 97 GLN A O 1
ATOM 783 N N . GLY A 1 98 ? -6.635 21.927 1.931 1.00 53.81 98 GLY A N 1
ATOM 784 C CA . GLY A 1 98 ? -5.388 22.012 1.164 1.00 53.81 98 GLY A CA 1
ATOM 785 C C . GLY A 1 98 ? -4.611 20.695 1.023 1.00 53.81 98 GLY A C 1
ATOM 786 O O . GLY A 1 98 ? -3.766 20.587 0.129 1.00 53.81 98 GLY A O 1
ATOM 787 N N . ARG A 1 99 ? -4.875 19.689 1.869 1.00 56.41 99 ARG A N 1
ATOM 788 C CA . ARG A 1 99 ? -4.126 18.419 1.870 1.00 56.41 99 ARG A CA 1
ATOM 789 C C . ARG A 1 99 ? -4.554 17.479 0.738 1.00 56.41 99 ARG A C 1
ATOM 791 O O . ARG A 1 99 ? -3.689 16.905 0.076 1.00 5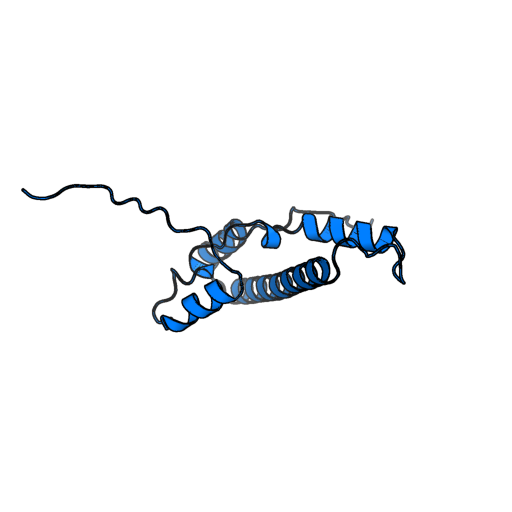6.41 99 ARG A O 1
ATOM 798 N N . LEU A 1 100 ? -5.852 17.417 0.437 1.00 53.62 100 LEU A N 1
ATOM 799 C CA . LEU A 1 100 ? -6.411 16.653 -0.689 1.00 53.62 100 LEU A CA 1
ATOM 800 C C . LEU A 1 100 ? -5.833 17.126 -2.035 1.00 53.62 100 LEU A C 1
ATOM 802 O O . LEU A 1 100 ? -5.347 16.321 -2.826 1.00 53.62 100 LEU A O 1
ATOM 806 N N . LYS A 1 101 ? -5.739 18.451 -2.241 1.00 54.47 101 LYS A N 1
ATOM 807 C CA . LYS A 1 101 ? -5.131 19.061 -3.444 1.00 54.47 101 LYS A CA 1
ATOM 808 C C . LYS A 1 101 ? -3.638 18.754 -3.622 1.00 54.47 101 LYS A C 1
ATOM 810 O O . LYS A 1 101 ? -3.103 18.905 -4.720 1.00 54.47 101 LYS A O 1
ATOM 815 N N . ARG A 1 102 ? -2.920 18.404 -2.550 1.00 57.91 102 ARG A N 1
ATOM 816 C CA . ARG A 1 102 ? -1.507 17.990 -2.630 1.00 57.91 102 ARG A CA 1
ATOM 817 C C . ARG A 1 102 ? -1.379 16.504 -2.965 1.00 57.91 102 ARG A C 1
ATOM 819 O O . ARG A 1 102 ? -0.493 16.152 -3.730 1.00 57.91 102 ARG A O 1
ATOM 826 N N . ARG A 1 103 ? -2.287 15.659 -2.464 1.00 55.31 103 ARG A N 1
ATOM 827 C CA . ARG A 1 103 ? -2.331 14.220 -2.783 1.00 55.31 103 ARG A CA 1
ATOM 828 C C . ARG A 1 103 ? -2.686 13.956 -4.245 1.00 55.31 103 ARG A C 1
ATOM 830 O O . ARG A 1 103 ? -1.952 13.238 -4.912 1.00 55.31 103 ARG A O 1
ATOM 837 N N . ALA A 1 104 ? -3.697 14.653 -4.769 1.00 52.03 104 ALA A N 1
ATOM 838 C CA . ALA A 1 104 ? -4.063 14.587 -6.186 1.00 52.03 104 ALA A CA 1
ATOM 839 C C . ALA A 1 104 ? -2.902 14.986 -7.123 1.00 52.03 104 ALA A C 1
ATOM 841 O O . ALA A 1 104 ? -2.708 14.375 -8.167 1.00 52.03 104 ALA A O 1
ATOM 842 N N . ARG A 1 105 ? -2.081 15.972 -6.728 1.00 52.75 105 ARG A N 1
ATOM 843 C CA . ARG A 1 105 ? -0.883 16.379 -7.488 1.00 52.75 105 ARG A CA 1
ATOM 844 C C . ARG A 1 105 ? 0.275 15.385 -7.417 1.00 52.75 105 ARG A C 1
ATOM 846 O O . ARG A 1 105 ? 1.075 15.345 -8.340 1.00 52.75 105 ARG A O 1
ATOM 853 N N . ASN A 1 106 ? 0.361 14.593 -6.351 1.00 50.44 106 ASN A N 1
ATOM 854 C CA . ASN A 1 106 ? 1.428 13.612 -6.147 1.00 50.44 106 ASN A CA 1
ATOM 855 C C . ASN A 1 106 ? 1.067 12.209 -6.678 1.00 50.44 106 ASN A C 1
ATOM 857 O O . ASN A 1 106 ? 1.754 11.247 -6.345 1.00 50.44 106 ASN A O 1
ATOM 861 N N . GLY A 1 107 ? 0.010 12.086 -7.492 1.00 43.00 107 GLY A N 1
ATOM 862 C CA . GLY A 1 107 ? -0.371 10.831 -8.150 1.00 43.00 107 GLY A CA 1
ATOM 863 C C . GLY A 1 107 ? -1.212 9.876 -7.299 1.00 43.00 107 GLY A C 1
ATOM 864 O O . GLY A 1 107 ? -1.500 8.774 -7.746 1.00 43.00 107 GLY A O 1
ATOM 865 N N . ASP A 1 108 ? -1.655 10.294 -6.111 1.00 47.94 108 ASP A N 1
ATOM 866 C CA . ASP A 1 108 ? -2.541 9.516 -5.231 1.00 47.94 108 ASP A CA 1
ATOM 867 C C . ASP A 1 108 ? -4.016 9.792 -5.579 1.00 47.94 108 ASP A C 1
ATOM 869 O O . ASP A 1 108 ? -4.839 10.159 -4.735 1.00 47.94 108 ASP A O 1
ATOM 873 N N . ALA A 1 109 ? -4.330 9.742 -6.878 1.00 43.91 109 ALA A N 1
ATOM 874 C CA . ALA A 1 109 ? -5.673 9.963 -7.392 1.00 43.91 109 ALA A CA 1
ATOM 875 C C . ALA A 1 109 ? -6.510 8.712 -7.113 1.00 43.91 109 ALA A C 1
ATOM 877 O O . ALA A 1 109 ? -6.722 7.865 -7.977 1.00 43.91 109 ALA A O 1
ATOM 878 N N . GLY A 1 110 ? -6.976 8.599 -5.867 1.00 41.88 110 GLY A N 1
ATOM 879 C CA . GLY A 1 110 ? -8.090 7.733 -5.534 1.00 41.88 110 GLY A CA 1
ATOM 880 C C . GLY A 1 110 ? -9.218 8.014 -6.519 1.00 41.88 110 GLY A C 1
ATOM 881 O O . GLY A 1 110 ? -9.704 9.140 -6.583 1.00 41.88 110 GLY A O 1
ATOM 882 N N . VAL A 1 111 ? -9.548 6.978 -7.289 1.00 40.00 111 VAL A N 1
ATOM 883 C CA . VAL A 1 111 ? -10.700 6.830 -8.180 1.00 40.00 111 VAL A CA 1
ATOM 884 C C . VAL A 1 111 ? -11.782 7.859 -7.870 1.00 40.00 111 VAL A C 1
ATOM 886 O O . VAL A 1 111 ? -12.300 7.900 -6.747 1.00 40.00 111 VAL A O 1
ATOM 889 N N . THR A 1 112 ? -12.052 8.683 -8.883 1.00 36.59 112 THR A N 1
ATOM 890 C CA . THR A 1 112 ? -13.150 9.644 -8.977 1.00 36.59 112 THR A CA 1
ATOM 891 C C . THR A 1 112 ? -14.380 9.102 -8.266 1.00 36.59 112 THR A C 1
ATOM 893 O O . THR A 1 112 ? -14.831 7.994 -8.564 1.00 36.59 112 THR A O 1
ATOM 896 N N . ALA A 1 113 ? -14.886 9.859 -7.291 1.00 36.50 113 ALA A N 1
ATOM 897 C CA . ALA A 1 113 ? -16.184 9.570 -6.712 1.00 36.50 113 ALA A CA 1
ATOM 898 C C . ALA A 1 113 ? -17.199 9.505 -7.858 1.00 36.50 113 ALA A C 1
ATOM 900 O O . ALA A 1 113 ? -17.244 10.408 -8.691 1.00 36.50 113 ALA A O 1
ATOM 901 N N . TYR A 1 114 ? -17.935 8.399 -7.910 1.00 36.00 114 TYR A N 1
ATOM 902 C CA . TYR A 1 114 ? -19.179 8.292 -8.650 1.00 36.00 114 TYR A CA 1
ATOM 903 C C . TYR A 1 114 ? -20.027 9.528 -8.323 1.00 36.00 114 TYR A C 1
ATOM 905 O O . TYR A 1 114 ? -20.374 9.737 -7.160 1.00 36.00 114 TYR A O 1
ATOM 913 N N . GLU A 1 115 ? -20.314 10.354 -9.328 1.00 37.00 115 GLU A N 1
ATOM 914 C CA . GLU A 1 115 ? -21.475 11.240 -9.296 1.00 37.00 115 GLU A CA 1
ATOM 915 C C . GLU A 1 115 ? -22.700 10.332 -9.426 1.00 37.00 115 GLU A C 1
ATOM 917 O O . GLU A 1 115 ? -23.111 9.961 -10.522 1.00 37.00 115 GLU A O 1
ATOM 922 N N . ASP A 1 116 ? -23.203 9.886 -8.279 1.00 39.31 116 ASP A N 1
ATOM 923 C CA . ASP A 1 116 ? -24.550 9.349 -8.134 1.00 39.31 116 ASP A CA 1
ATOM 924 C C . ASP A 1 116 ? -25.421 10.501 -7.622 1.00 39.31 116 ASP A C 1
ATOM 926 O O . ASP A 1 116 ? -25.638 10.657 -6.421 1.00 39.31 116 ASP A O 1
ATOM 930 N N . ASP A 1 117 ? -25.826 11.379 -8.542 1.00 36.75 117 ASP A N 1
ATOM 931 C CA . ASP A 1 117 ? -26.871 12.376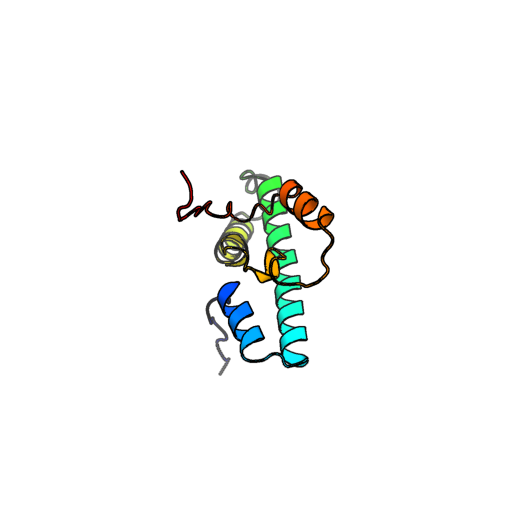 -8.301 1.00 36.75 117 ASP A CA 1
ATOM 932 C C . ASP A 1 117 ? -28.210 11.709 -8.642 1.00 36.75 117 ASP A C 1
ATOM 934 O O . ASP A 1 117 ? -28.796 11.881 -9.714 1.00 36.75 117 ASP A O 1
ATOM 938 N N . SER A 1 118 ? -28.658 10.846 -7.731 1.00 44.34 118 SER A N 1
ATOM 939 C CA . SER A 1 118 ? -30.024 10.345 -7.738 1.00 44.34 118 SER A CA 1
ATOM 940 C C . SER A 1 118 ? -30.942 11.334 -7.021 1.00 44.34 118 SER A C 1
ATOM 942 O O . SER A 1 118 ? -30.771 11.598 -5.832 1.00 44.34 118 SER A O 1
ATOM 944 N N . ALA A 1 119 ? -32.003 11.685 -7.749 1.00 40.75 119 ALA A N 1
ATOM 945 C CA . ALA A 1 119 ? -33.333 12.112 -7.313 1.00 40.75 119 ALA A CA 1
ATOM 946 C C . ALA A 1 119 ? -33.652 13.617 -7.334 1.00 40.75 119 ALA A C 1
ATOM 948 O O . ALA A 1 119 ? -33.088 14.417 -6.594 1.00 40.75 119 ALA A O 1
ATOM 949 N N . ASP A 1 120 ? -34.643 13.918 -8.187 1.00 45.16 120 ASP A N 1
ATOM 950 C CA . ASP A 1 120 ? -35.850 14.707 -7.906 1.00 45.16 120 ASP A CA 1
ATOM 951 C C . ASP A 1 120 ? -35.712 15.886 -6.936 1.00 45.16 120 ASP A C 1
ATOM 953 O O . ASP A 1 120 ? -35.547 15.688 -5.736 1.00 45.16 120 ASP A O 1
ATOM 957 N N . ASP A 1 121 ? -35.958 17.106 -7.430 1.00 42.94 121 ASP A N 1
ATOM 958 C CA . ASP A 1 121 ? -37.238 17.788 -7.172 1.00 42.94 121 ASP A CA 1
ATOM 959 C C . ASP A 1 121 ? -37.325 19.132 -7.940 1.00 42.94 121 ASP A C 1
ATOM 961 O O . ASP A 1 121 ? -36.362 19.900 -7.973 1.00 42.94 121 ASP A O 1
ATOM 965 N N . ARG A 1 122 ? -38.541 19.456 -8.415 1.00 43.25 122 ARG A N 1
ATOM 966 C CA . ARG A 1 122 ? -39.075 20.793 -8.797 1.00 43.25 122 ARG A CA 1
ATOM 967 C C . ARG A 1 122 ? -38.772 21.342 -10.201 1.00 43.25 122 ARG A C 1
ATOM 969 O O . ARG A 1 122 ? -37.811 22.080 -10.397 1.00 43.25 122 ARG A O 1
ATOM 976 N N . ALA A 1 123 ? -39.713 21.168 -11.132 1.00 46.44 123 ALA A N 1
ATOM 977 C CA . ALA A 1 123 ? -40.888 22.046 -11.328 1.00 46.44 123 ALA A CA 1
ATOM 978 C C . ALA A 1 123 ? -41.606 21.707 -12.646 1.00 46.44 123 ALA A C 1
ATOM 980 O O . ALA A 1 123 ? -40.910 21.553 -13.673 1.00 46.44 123 ALA A O 1
#

Organism: NCBI:txid2547399

Foldseek 3Di:
DDPPPPDDQPDALVRLVVCCVVDVDPVSVVVSVVVVVVLVVLVVVVVVDVVVDPPPPPDDDDPVVVVVNVVVSVSDNSVPGAHDCVRCVVPDPPDDPVVNVVCVVVVVPRPDPPPPPDDDDDD